Protein AF-A0AA43TY11-F1 (afdb_monomer_lite)

pLDDT: mean 73.79, std 16.97, range [39.28, 96.12]

Structure (mmCIF, N/CA/C/O backbone):
data_AF-A0AA43TY11-F1
#
_entry.id   AF-A0AA43TY11-F1
#
loop_
_atom_site.group_PDB
_atom_site.id
_atom_site.type_symbol
_atom_site.label_atom_id
_atom_site.label_alt_id
_atom_site.label_comp_id
_atom_site.label_asym_id
_atom_site.label_entity_id
_atom_site.label_seq_id
_atom_site.pdbx_PDB_ins_code
_atom_site.Cartn_x
_atom_site.Cartn_y
_atom_site.Cartn_z
_atom_site.occupancy
_atom_site.B_iso_or_equiv
_atom_site.auth_seq_id
_atom_site.auth_comp_id
_atom_site.auth_asym_id
_atom_site.auth_atom_id
_atom_site.pdbx_PDB_model_num
ATOM 1 N N . MET A 1 1 ? 5.286 35.163 23.379 1.00 39.28 1 MET A N 1
ATOM 2 C CA . MET A 1 1 ? 4.572 34.472 22.285 1.00 39.28 1 MET A CA 1
ATOM 3 C C . MET A 1 1 ? 5.063 33.038 22.261 1.00 39.28 1 MET A C 1
ATOM 5 O O . MET A 1 1 ? 6.135 32.751 21.749 1.00 39.28 1 MET A O 1
ATOM 9 N N . THR A 1 2 ? 4.367 32.184 22.999 1.00 40.28 2 THR A N 1
ATOM 10 C CA . THR A 1 2 ? 4.763 30.816 23.332 1.00 40.28 2 THR A CA 1
ATOM 11 C C . THR A 1 2 ? 4.316 29.847 22.241 1.00 40.28 2 THR A C 1
ATOM 13 O O . THR A 1 2 ? 3.139 29.777 21.915 1.00 40.28 2 THR A O 1
ATOM 16 N N . ASN A 1 3 ? 5.301 29.137 21.686 1.00 44.19 3 ASN A N 1
ATOM 17 C CA . ASN A 1 3 ? 5.239 27.868 20.956 1.00 44.19 3 ASN A CA 1
ATOM 18 C C . ASN A 1 3 ? 3.845 27.242 20.743 1.00 44.19 3 ASN A C 1
ATOM 20 O O . ASN A 1 3 ? 3.351 26.523 21.606 1.00 44.19 3 ASN A O 1
ATOM 24 N N . VAL A 1 4 ? 3.298 27.398 19.533 1.00 47.16 4 VAL A N 1
ATOM 25 C CA . VAL A 1 4 ? 2.244 26.514 18.984 1.00 47.16 4 VAL A CA 1
ATOM 26 C C . VAL A 1 4 ? 2.835 25.488 17.996 1.00 47.16 4 VAL A C 1
ATOM 28 O O . VAL A 1 4 ? 2.161 24.573 17.548 1.00 47.16 4 VAL A O 1
ATOM 31 N N . LYS A 1 5 ? 4.145 25.539 17.716 1.00 49.06 5 LYS A N 1
ATOM 32 C CA . LYS A 1 5 ? 4.811 24.687 16.710 1.00 49.06 5 LYS A CA 1
ATOM 33 C C . LYS A 1 5 ? 5.177 23.268 17.195 1.00 49.06 5 LYS A C 1
ATOM 35 O O . LYS A 1 5 ? 6.106 22.664 16.675 1.00 49.06 5 LYS A O 1
ATOM 40 N N . MET A 1 6 ? 4.495 22.750 18.218 1.00 46.19 6 MET A N 1
ATOM 41 C CA . MET A 1 6 ? 4.877 21.521 18.941 1.00 46.19 6 MET A CA 1
ATOM 42 C C . MET A 1 6 ? 3.702 20.556 19.171 1.00 46.19 6 MET A C 1
ATOM 44 O O . MET A 1 6 ? 3.657 19.883 20.195 1.00 46.19 6 MET A O 1
ATOM 48 N N . ARG A 1 7 ? 2.732 20.470 18.253 1.00 42.31 7 ARG A N 1
ATOM 49 C CA . ARG A 1 7 ? 1.675 19.442 18.313 1.00 42.31 7 ARG A CA 1
ATOM 50 C C . ARG A 1 7 ? 1.163 19.051 16.922 1.00 42.31 7 ARG A C 1
ATOM 52 O O . ARG A 1 7 ? 0.041 19.388 16.598 1.00 42.31 7 ARG A O 1
ATOM 59 N N . ASN A 1 8 ? 2.002 18.398 16.112 1.00 41.19 8 ASN A N 1
ATOM 60 C CA . ASN A 1 8 ? 1.592 17.342 15.162 1.00 41.19 8 ASN A CA 1
ATOM 61 C C . ASN A 1 8 ? 2.764 16.913 14.267 1.00 41.19 8 ASN A C 1
ATOM 63 O O . ASN A 1 8 ? 2.820 17.179 13.075 1.00 41.19 8 ASN A O 1
ATOM 67 N N . GLN A 1 9 ? 3.752 16.241 14.857 1.00 39.88 9 GLN A N 1
ATOM 68 C CA . GLN A 1 9 ? 4.758 15.503 14.076 1.00 39.88 9 GLN A CA 1
ATOM 69 C C . GLN A 1 9 ? 4.642 13.982 14.260 1.00 39.88 9 GLN A C 1
ATOM 71 O O . GLN A 1 9 ? 5.361 13.238 13.612 1.00 39.88 9 GLN A O 1
ATOM 76 N N . GLY A 1 10 ? 3.718 13.495 15.099 1.00 42.88 10 GLY A N 1
ATOM 77 C CA . GLY A 1 10 ? 3.678 12.083 15.503 1.00 42.88 10 GLY A CA 1
ATOM 78 C C . GLY A 1 10 ? 3.009 11.115 14.520 1.00 42.88 10 GLY A C 1
ATOM 79 O O . GLY A 1 10 ? 3.287 9.925 14.579 1.00 42.88 10 GLY A O 1
ATOM 80 N N . PHE A 1 11 ? 2.145 11.589 13.615 1.00 44.84 11 PHE A N 1
ATOM 81 C CA . PHE A 1 11 ? 1.371 10.706 12.722 1.00 44.84 11 PHE A CA 1
ATOM 82 C C . PHE A 1 11 ? 1.863 10.687 11.269 1.00 44.84 11 PHE A C 1
ATOM 84 O O . PHE A 1 11 ? 1.480 9.803 10.507 1.00 44.84 11 PHE A O 1
ATOM 91 N N . ALA A 1 12 ? 2.741 11.619 10.886 1.00 51.03 12 ALA A N 1
ATOM 92 C CA . ALA A 1 12 ? 3.342 11.665 9.552 1.00 51.03 12 ALA A CA 1
ATOM 93 C C . ALA A 1 12 ? 4.483 10.640 9.363 1.00 51.03 12 ALA A C 1
ATOM 95 O O . ALA A 1 12 ? 4.949 10.447 8.243 1.00 51.03 12 ALA A O 1
ATOM 96 N N . GLU A 1 13 ? 4.929 9.979 10.435 1.00 61.88 13 GLU A N 1
ATOM 97 C CA . GLU A 1 13 ? 6.081 9.064 10.425 1.00 61.88 13 GLU A CA 1
ATOM 98 C C . GLU A 1 13 ? 5.692 7.575 10.484 1.00 61.88 13 GLU A C 1
ATOM 100 O O . GLU A 1 13 ? 6.538 6.703 10.299 1.00 61.88 13 GLU A O 1
ATOM 105 N N . ILE A 1 14 ? 4.412 7.254 10.700 1.00 72.69 14 ILE A N 1
ATOM 106 C CA . ILE A 1 14 ? 3.954 5.863 10.789 1.00 72.69 14 ILE A CA 1
ATOM 107 C C . ILE A 1 14 ? 3.777 5.306 9.370 1.00 72.69 14 ILE A C 1
ATOM 109 O O . ILE A 1 14 ? 2.952 5.796 8.595 1.00 72.69 14 ILE A O 1
ATOM 113 N N . ASP A 1 15 ? 4.556 4.283 9.016 1.00 82.81 15 ASP A N 1
ATOM 114 C CA . ASP A 1 15 ? 4.411 3.588 7.738 1.00 82.81 15 ASP A CA 1
ATOM 115 C C . ASP A 1 15 ? 3.091 2.795 7.668 1.00 82.81 15 ASP A C 1
ATOM 117 O O . ASP A 1 15 ? 2.490 2.463 8.691 1.00 82.81 15 ASP A O 1
ATOM 121 N N . ASP A 1 16 ? 2.634 2.465 6.456 1.00 82.06 16 ASP A N 1
ATOM 122 C CA . ASP A 1 16 ? 1.322 1.827 6.259 1.00 82.06 16 ASP A CA 1
ATOM 123 C C . ASP A 1 16 ? 1.195 0.478 6.986 1.00 82.06 16 ASP A C 1
ATOM 125 O O . ASP A 1 16 ? 0.092 0.113 7.392 1.00 82.06 16 ASP A O 1
ATOM 129 N N . ALA A 1 17 ? 2.294 -0.267 7.162 1.00 86.38 17 ALA A N 1
ATOM 130 C CA . ALA A 1 17 ? 2.265 -1.545 7.868 1.00 86.38 17 ALA A CA 1
ATOM 131 C C . ALA A 1 17 ? 2.144 -1.334 9.382 1.00 86.38 17 ALA A C 1
ATOM 133 O O . ALA A 1 17 ? 1.328 -1.996 10.022 1.00 86.38 17 ALA A O 1
ATOM 134 N N . SER A 1 18 ? 2.885 -0.372 9.939 1.00 90.12 18 SER A N 1
ATOM 135 C CA . SER A 1 18 ? 2.742 0.023 11.344 1.00 90.12 18 SER A CA 1
ATOM 136 C C . SER A 1 18 ? 1.345 0.577 11.640 1.00 90.12 18 SER A C 1
ATOM 138 O O . SER A 1 18 ? 0.730 0.201 12.635 1.00 90.12 18 SER A O 1
ATOM 140 N N . ALA A 1 19 ? 0.795 1.413 10.756 1.00 88.06 19 ALA A N 1
ATOM 141 C CA . ALA A 1 19 ? -0.543 1.976 10.921 1.00 88.06 19 ALA A CA 1
ATOM 142 C C . ALA A 1 19 ? -1.636 0.894 10.841 1.00 88.06 19 ALA A C 1
ATOM 144 O O . ALA A 1 19 ? -2.566 0.894 11.647 1.00 88.06 19 ALA A O 1
ATOM 145 N N . ALA A 1 20 ? -1.497 -0.068 9.921 1.00 89.75 20 ALA A N 1
ATOM 146 C CA . ALA A 1 20 ? -2.395 -1.217 9.837 1.00 89.75 20 ALA A CA 1
ATOM 147 C C . ALA A 1 20 ? -2.338 -2.094 11.099 1.00 89.75 20 ALA A C 1
ATOM 149 O O . ALA A 1 20 ? -3.383 -2.523 11.585 1.00 89.75 20 ALA A O 1
ATOM 150 N N . LEU A 1 21 ? -1.141 -2.322 11.652 1.00 93.38 21 LEU A N 1
ATOM 151 C CA . LEU A 1 21 ? -0.970 -3.095 12.883 1.00 93.38 21 LEU A CA 1
ATOM 152 C C . LEU A 1 21 ? -1.617 -2.398 14.086 1.00 93.38 21 LEU A C 1
ATOM 154 O O . LEU A 1 21 ? -2.340 -3.039 14.842 1.00 93.38 21 LEU A O 1
ATOM 158 N N . ILE A 1 22 ? -1.404 -1.088 14.238 1.00 93.50 22 ILE A N 1
ATOM 159 C CA . ILE A 1 22 ? -2.025 -0.297 15.311 1.00 93.50 22 ILE A CA 1
ATOM 160 C C . ILE A 1 22 ? -3.553 -0.363 15.213 1.00 93.50 22 ILE A C 1
ATOM 162 O O . ILE A 1 22 ? -4.212 -0.613 16.221 1.00 93.50 22 ILE A O 1
ATOM 166 N N . LEU A 1 23 ? -4.123 -0.191 14.012 1.00 93.69 23 LEU A N 1
ATOM 167 C CA . LEU A 1 23 ? -5.570 -0.322 13.824 1.00 93.69 23 LEU A CA 1
ATOM 168 C C . LEU A 1 23 ? -6.065 -1.725 14.175 1.00 93.69 23 LEU A C 1
ATOM 170 O O . LEU A 1 23 ? -7.114 -1.851 14.799 1.00 93.69 23 LEU A O 1
ATOM 174 N N . GLN A 1 24 ? -5.334 -2.774 13.792 1.00 94.44 24 GLN A N 1
ATOM 175 C CA . GLN A 1 24 ? -5.719 -4.144 14.122 1.00 94.44 24 GLN A CA 1
ATOM 176 C C . GLN A 1 24 ? -5.762 -4.357 15.639 1.00 94.44 24 GLN A C 1
ATOM 178 O O . GLN A 1 24 ? -6.769 -4.840 16.145 1.00 94.44 24 GLN A O 1
ATOM 183 N N . MET A 1 25 ? -4.730 -3.912 16.362 1.00 96.12 25 MET A N 1
ATOM 184 C CA . MET A 1 25 ? -4.702 -3.986 17.826 1.00 96.12 25 MET A CA 1
ATOM 185 C C . MET A 1 25 ? -5.889 -3.247 18.457 1.00 96.12 25 MET A C 1
ATOM 187 O O . MET A 1 25 ? -6.553 -3.783 19.335 1.00 96.12 25 MET A O 1
ATOM 191 N N . GLN A 1 26 ? -6.210 -2.045 17.969 1.00 95.62 26 GLN A N 1
ATOM 192 C CA . GLN A 1 26 ? -7.358 -1.287 18.472 1.00 95.62 26 GLN A CA 1
ATOM 193 C C . GLN A 1 26 ? -8.693 -1.990 18.202 1.00 95.62 26 GLN A C 1
ATOM 195 O O . GLN A 1 26 ? -9.590 -1.929 19.039 1.00 95.62 26 GLN A O 1
ATOM 200 N N . LYS A 1 27 ? -8.848 -2.665 17.057 1.00 94.69 27 LYS A N 1
ATOM 201 C CA . LYS A 1 27 ? -10.062 -3.444 16.765 1.00 94.69 27 LYS A CA 1
ATOM 202 C C . LYS A 1 27 ? -10.200 -4.627 17.721 1.00 94.69 27 LYS A C 1
ATOM 204 O O . LYS A 1 27 ? -11.283 -4.809 18.279 1.00 94.69 27 LYS A O 1
ATOM 209 N N . ASP A 1 28 ? -9.105 -5.351 17.948 1.00 95.56 28 ASP A N 1
ATOM 210 C CA . ASP A 1 28 ? -9.052 -6.489 18.868 1.00 95.56 28 ASP A CA 1
ATOM 211 C C . ASP A 1 28 ? -9.405 -6.058 20.304 1.00 95.56 28 ASP A C 1
ATOM 213 O O . ASP A 1 28 ? -10.241 -6.693 20.953 1.00 95.56 28 ASP A O 1
ATOM 217 N N . ASP A 1 29 ? -8.863 -4.927 20.769 1.00 94.62 29 ASP A N 1
ATOM 218 C CA . ASP A 1 29 ? -9.165 -4.364 22.092 1.00 94.62 29 ASP A CA 1
ATOM 219 C C . ASP A 1 29 ? -10.661 -4.039 22.243 1.00 94.62 29 ASP A C 1
ATOM 221 O O . ASP A 1 29 ? -11.288 -4.374 23.252 1.00 94.62 29 ASP A O 1
ATOM 225 N N . VAL A 1 30 ? -11.272 -3.407 21.235 1.00 93.06 30 VAL A N 1
ATOM 226 C CA . VAL A 1 30 ? -12.708 -3.081 21.267 1.00 93.06 30 VAL A CA 1
ATOM 227 C C . VAL A 1 30 ? -13.555 -4.349 21.210 1.00 93.06 30 VAL A C 1
ATOM 229 O O . VAL A 1 30 ? -14.606 -4.405 21.847 1.00 93.06 30 VAL A O 1
ATOM 232 N N . ASP A 1 31 ? -13.128 -5.375 20.467 1.00 91.94 31 ASP A N 1
ATOM 233 C CA . ASP A 1 31 ? -13.850 -6.652 20.378 1.00 91.94 31 ASP A CA 1
ATOM 234 C C . ASP A 1 31 ? -13.858 -7.346 21.736 1.00 91.94 31 ASP A C 1
ATOM 236 O O . ASP A 1 31 ? -14.902 -7.805 22.211 1.00 91.94 31 ASP A O 1
ATOM 240 N N . GLU A 1 32 ? -12.709 -7.346 22.407 1.00 93.19 32 GLU A N 1
ATOM 241 C CA . GLU A 1 32 ? -12.579 -7.883 23.750 1.00 93.19 32 GLU A CA 1
ATOM 242 C C . GLU A 1 32 ? -13.420 -7.098 24.770 1.00 93.19 32 GLU A C 1
ATOM 244 O O . GLU A 1 32 ? -14.120 -7.700 25.593 1.00 93.19 32 GLU A O 1
ATOM 249 N N . LEU A 1 33 ? -13.399 -5.763 24.719 1.00 89.94 33 LEU A N 1
ATOM 250 C CA . LEU A 1 33 ? -14.192 -4.924 25.620 1.00 89.94 33 LEU A CA 1
ATOM 251 C C . LEU A 1 33 ? -15.694 -5.148 25.429 1.00 89.94 33 LEU A C 1
ATOM 253 O O . LEU A 1 33 ? -16.386 -5.411 26.415 1.00 89.94 33 LEU A O 1
ATOM 257 N N . MET A 1 34 ? -16.183 -5.133 24.186 1.00 87.44 34 MET A N 1
ATOM 258 C CA . MET A 1 34 ? -17.594 -5.388 23.874 1.00 87.44 34 MET A CA 1
ATOM 259 C C . MET A 1 34 ? -18.025 -6.795 24.311 1.00 87.44 34 MET A C 1
ATOM 261 O O . MET A 1 34 ? -19.118 -6.978 24.852 1.00 87.44 34 MET A O 1
ATOM 265 N N . ALA A 1 35 ? -17.160 -7.803 24.152 1.00 87.19 35 ALA A N 1
ATOM 266 C CA . ALA A 1 35 ? -17.435 -9.155 24.633 1.00 87.19 35 ALA A CA 1
ATOM 267 C C . ALA A 1 35 ? -17.545 -9.227 26.171 1.00 87.19 35 ALA A C 1
ATOM 269 O O . ALA A 1 35 ? -18.358 -9.991 26.695 1.00 87.19 35 ALA A O 1
ATOM 270 N N . ARG A 1 36 ? -16.761 -8.421 26.903 1.00 85.06 36 ARG A N 1
ATOM 271 C CA . ARG A 1 36 ? -16.739 -8.368 28.380 1.00 85.06 36 ARG A CA 1
ATOM 272 C C . ARG A 1 36 ? -17.876 -7.541 29.001 1.00 85.06 36 ARG A C 1
ATOM 274 O O . ARG A 1 36 ? -18.167 -7.710 30.197 1.00 85.06 36 ARG A O 1
ATOM 281 N N . THR A 1 37 ? -18.479 -6.618 28.253 1.00 77.38 37 THR A N 1
ATOM 282 C CA . THR A 1 37 ? -19.566 -5.737 28.728 1.00 77.38 37 THR A CA 1
ATOM 283 C C . THR A 1 37 ? -20.959 -6.230 28.345 1.00 77.38 37 THR A C 1
ATOM 285 O O . THR A 1 37 ? -21.925 -5.899 29.037 1.00 77.38 37 THR A O 1
ATOM 288 N N . LYS A 1 38 ? -21.066 -7.092 27.324 1.00 69.56 38 LYS A N 1
ATOM 289 C CA . LYS A 1 38 ? -22.334 -7.656 26.849 1.00 69.56 38 LYS A CA 1
ATOM 290 C C . LYS A 1 38 ? -23.162 -8.273 27.987 1.00 69.56 38 LYS A C 1
ATOM 292 O O . LYS A 1 38 ? -22.738 -9.223 28.642 1.00 69.56 38 LYS A O 1
ATOM 297 N N . GLY A 1 39 ? -24.371 -7.744 28.196 1.00 65.62 39 GLY A N 1
ATOM 298 C CA . GLY A 1 39 ? -25.347 -8.263 29.166 1.00 65.62 39 GLY A CA 1
ATOM 299 C C . GLY A 1 39 ? -25.293 -7.654 30.574 1.00 65.62 39 GLY A C 1
ATOM 300 O O . GLY A 1 39 ? -26.017 -8.127 31.447 1.00 65.62 39 GLY A O 1
ATOM 301 N N . LYS A 1 40 ? -24.478 -6.616 30.815 1.00 67.06 40 LYS A N 1
ATOM 302 C CA . LYS A 1 40 ? -24.447 -5.886 32.103 1.00 67.06 40 LYS A CA 1
ATOM 303 C C . LYS A 1 40 ? -25.465 -4.736 32.207 1.00 67.06 40 LYS A C 1
ATOM 305 O O . LYS A 1 40 ? -25.614 -4.168 33.287 1.00 67.06 40 LYS A O 1
ATOM 310 N N . GLY A 1 41 ? -26.160 -4.409 31.117 1.00 63.97 41 GLY A N 1
ATOM 311 C CA . GLY A 1 41 ? -27.156 -3.335 31.052 1.00 63.97 41 GLY A CA 1
ATOM 312 C C . GLY A 1 41 ? -28.550 -3.734 31.553 1.00 63.97 41 GLY A C 1
ATOM 313 O O . GLY A 1 41 ? -28.911 -4.913 31.596 1.00 63.97 41 GLY A O 1
ATOM 314 N N . ARG A 1 42 ? -29.362 -2.735 31.926 1.00 63.44 42 ARG A N 1
ATOM 315 C CA . ARG A 1 42 ? -30.792 -2.928 32.215 1.00 63.44 42 ARG A CA 1
ATOM 316 C C . ARG A 1 42 ? -31.537 -3.290 30.928 1.00 63.44 42 ARG A C 1
ATOM 318 O O . ARG A 1 42 ? -31.329 -2.681 29.885 1.00 63.44 42 ARG A O 1
ATOM 325 N N . ALA A 1 43 ? -32.434 -4.273 31.004 1.00 61.53 43 ALA A N 1
ATOM 326 C CA . ALA A 1 43 ? -33.232 -4.692 29.856 1.00 61.53 43 ALA A CA 1
ATOM 327 C C . ALA A 1 43 ? -34.124 -3.540 29.352 1.00 61.53 43 ALA A C 1
ATOM 329 O O . ALA A 1 43 ? -34.970 -3.051 30.099 1.00 61.53 43 ALA A O 1
ATOM 330 N N . GLY A 1 44 ? -33.953 -3.150 28.085 1.00 65.62 44 GLY A N 1
ATOM 331 C CA . GLY A 1 44 ? -34.780 -2.145 27.403 1.00 65.62 44 GLY A CA 1
ATOM 332 C C . GLY A 1 44 ? -34.119 -0.783 27.171 1.00 65.62 44 GLY A C 1
ATOM 333 O O . GLY A 1 44 ? -34.729 0.057 26.517 1.00 65.62 44 GLY A O 1
ATOM 334 N N . GLU A 1 45 ? -32.891 -0.572 27.650 1.00 65.69 45 GLU A N 1
ATOM 335 C CA . GLU A 1 45 ? -32.121 0.660 27.446 1.00 65.69 45 GLU A CA 1
ATOM 336 C C . GLU A 1 45 ? -30.850 0.328 26.649 1.00 65.69 45 GLU A C 1
ATOM 338 O O . GLU A 1 45 ? -30.134 -0.616 26.990 1.00 65.69 45 GLU A O 1
ATOM 343 N N . VAL A 1 46 ? -30.603 1.046 25.547 1.00 65.00 46 VAL A N 1
ATOM 344 C CA . VAL A 1 46 ? -29.309 0.978 24.853 1.00 65.00 46 VAL A CA 1
ATOM 345 C C . VAL A 1 46 ? -28.327 1.736 25.731 1.00 65.00 46 VAL A C 1
ATOM 347 O O . VAL A 1 46 ? -28.510 2.928 25.951 1.00 65.00 46 VAL A O 1
ATOM 350 N N . ASP A 1 47 ? -27.333 1.037 26.271 1.00 79.94 47 ASP A N 1
ATOM 351 C 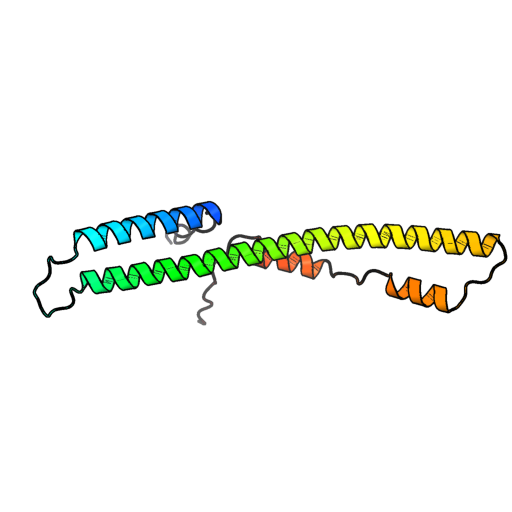CA . ASP A 1 47 ? -26.278 1.669 27.055 1.00 79.94 47 ASP A CA 1
ATOM 352 C C . ASP A 1 47 ? -25.491 2.618 26.139 1.00 79.94 47 ASP A C 1
ATOM 354 O O . ASP A 1 47 ? -25.017 2.203 25.076 1.00 79.94 47 ASP A O 1
ATOM 358 N N . ASP A 1 48 ? -25.340 3.884 26.536 1.00 83.94 48 ASP A N 1
ATOM 359 C CA . ASP A 1 48 ? -24.542 4.875 25.800 1.00 83.94 48 ASP A CA 1
ATOM 360 C C . ASP A 1 48 ? -23.125 4.344 25.522 1.00 83.94 48 ASP A C 1
ATOM 362 O O . ASP A 1 48 ? -22.519 4.660 24.498 1.00 83.94 48 ASP A O 1
ATOM 366 N N . ASN A 1 49 ? -22.612 3.485 26.408 1.00 83.94 49 ASN A N 1
ATOM 367 C CA . ASN A 1 49 ? -21.335 2.803 26.236 1.00 83.94 49 ASN A CA 1
ATOM 368 C C . ASN A 1 49 ? -21.338 1.819 25.051 1.00 83.94 49 ASN A C 1
ATOM 370 O O . ASN A 1 49 ? -20.410 1.823 24.244 1.00 83.94 49 ASN A O 1
ATOM 374 N N . ASP A 1 50 ? -22.392 1.012 24.896 1.00 84.25 50 ASP A N 1
ATOM 375 C CA . ASP A 1 50 ? -22.513 0.067 23.778 1.00 84.25 50 ASP A CA 1
ATOM 376 C C . ASP A 1 50 ? -22.630 0.814 22.437 1.00 84.25 50 ASP A C 1
ATOM 378 O O . ASP A 1 50 ? -22.028 0.407 21.434 1.00 84.25 50 ASP A O 1
ATOM 382 N N . LEU A 1 51 ? -23.343 1.948 22.421 1.00 87.56 51 LEU A N 1
ATOM 383 C CA . LEU A 1 51 ? -23.413 2.831 21.256 1.00 87.56 51 LEU A CA 1
ATOM 384 C C . LEU A 1 51 ? -22.045 3.451 20.940 1.00 87.56 51 LEU A C 1
ATOM 386 O O . LEU A 1 51 ? -21.591 3.376 19.797 1.00 87.56 51 LEU A O 1
ATOM 390 N N . ALA A 1 52 ? -21.358 4.008 21.941 1.00 90.06 52 ALA A N 1
ATOM 391 C CA . ALA A 1 52 ? -20.039 4.612 21.770 1.00 90.06 52 ALA A CA 1
ATOM 392 C C . ALA A 1 52 ? -19.005 3.602 21.242 1.00 90.06 52 ALA A C 1
ATOM 394 O O . ALA A 1 52 ? -18.246 3.920 20.327 1.00 90.06 52 ALA A O 1
ATOM 395 N N . MET A 1 53 ? -19.008 2.370 21.760 1.00 90.31 53 MET A N 1
ATOM 396 C CA . MET A 1 53 ? -18.124 1.297 21.293 1.00 90.31 53 MET A CA 1
ATOM 397 C C . MET A 1 53 ? -18.436 0.875 19.853 1.00 90.31 53 MET A C 1
ATOM 399 O O . MET A 1 53 ? -17.517 0.606 19.078 1.00 90.31 53 MET A O 1
ATOM 403 N N . THR A 1 54 ? -19.716 0.861 19.468 1.00 90.56 54 THR A N 1
ATOM 404 C CA . THR A 1 54 ? -20.131 0.562 18.089 1.00 90.56 54 THR A CA 1
ATOM 405 C C . THR A 1 54 ? -19.652 1.648 17.125 1.00 90.56 54 THR A C 1
ATOM 407 O O . THR A 1 54 ? -18.998 1.338 16.132 1.00 90.56 54 THR A O 1
ATOM 410 N N . MET A 1 55 ? -19.875 2.923 17.458 1.00 93.12 55 MET A N 1
ATOM 411 C CA . MET A 1 55 ? -19.388 4.050 16.653 1.00 93.12 55 MET A CA 1
ATOM 412 C C . MET A 1 55 ? -17.858 4.068 16.557 1.00 93.12 55 MET A C 1
ATOM 414 O O . MET A 1 55 ? -17.297 4.358 15.500 1.00 93.12 55 MET A O 1
ATOM 418 N N . PHE A 1 56 ? -17.163 3.743 17.650 1.00 94.19 56 PHE A N 1
ATOM 419 C CA . PHE A 1 56 ? -15.706 3.669 17.646 1.00 94.19 56 PHE A CA 1
ATOM 420 C C . PHE A 1 56 ? -15.200 2.553 16.723 1.00 94.19 56 PHE A C 1
ATOM 422 O O . PHE A 1 56 ? -14.304 2.791 15.912 1.00 94.19 56 PHE A O 1
ATOM 429 N N . ARG A 1 57 ? -15.821 1.368 16.769 1.00 94.44 57 ARG A N 1
ATOM 430 C CA . ARG A 1 57 ? -15.530 0.256 15.853 1.00 94.44 57 ARG A CA 1
ATOM 431 C C . ARG A 1 57 ? -15.729 0.638 14.388 1.00 94.44 57 ARG A C 1
ATOM 433 O O . ARG A 1 57 ? -14.838 0.382 13.579 1.00 94.44 57 ARG A O 1
ATOM 440 N N . GLU A 1 58 ? -16.847 1.275 14.053 1.00 94.38 58 GLU A N 1
ATOM 441 C CA . GLU A 1 58 ? -17.107 1.776 12.694 1.00 94.38 58 GLU A CA 1
ATOM 442 C C . GLU A 1 58 ? -16.044 2.798 12.260 1.00 94.38 58 GLU A C 1
ATOM 444 O O . GLU A 1 58 ? -15.552 2.768 11.130 1.00 94.38 58 GLU A O 1
ATOM 449 N N . GLY A 1 59 ? -15.615 3.674 13.174 1.00 93.69 59 GLY A N 1
ATOM 450 C CA . GLY A 1 59 ? -14.509 4.600 12.940 1.00 93.69 59 GLY A CA 1
ATOM 451 C C . GLY A 1 59 ? -13.201 3.887 12.578 1.00 93.69 59 GLY A C 1
ATOM 452 O O . GLY A 1 59 ? -12.539 4.272 11.612 1.00 93.69 59 GLY A O 1
ATOM 453 N N . LEU A 1 60 ? -12.849 2.819 13.300 1.00 94.00 60 LEU A N 1
ATOM 454 C CA . LEU A 1 60 ? -11.663 2.002 13.009 1.00 94.00 60 LEU A CA 1
ATOM 455 C C . LEU A 1 60 ? -11.770 1.283 11.655 1.00 94.00 60 LEU A C 1
ATOM 457 O O . LEU A 1 60 ? -10.776 1.154 10.937 1.00 94.00 60 LEU A O 1
ATOM 461 N N . GLU A 1 61 ? -12.967 0.839 11.267 1.00 93.88 61 GLU A N 1
ATOM 462 C CA . GLU A 1 61 ? -13.215 0.262 9.941 1.00 93.88 61 GLU A CA 1
ATOM 463 C C . GLU A 1 61 ? -13.019 1.285 8.824 1.00 93.88 61 GLU A C 1
ATOM 465 O O . GLU A 1 61 ? -12.307 1.004 7.857 1.00 93.88 61 GLU A O 1
ATOM 470 N N . ASN A 1 62 ? -13.534 2.500 8.989 1.00 91.69 62 ASN A N 1
ATOM 471 C CA . ASN A 1 62 ? -13.317 3.578 8.028 1.00 91.69 62 ASN A CA 1
ATOM 472 C C . ASN A 1 62 ? -11.828 3.931 7.893 1.00 91.69 62 ASN A C 1
ATOM 474 O O . ASN A 1 62 ? -11.324 4.092 6.780 1.00 91.69 62 ASN A O 1
ATOM 478 N N . MET A 1 63 ? -11.085 3.980 9.003 1.00 89.19 63 MET A N 1
ATOM 479 C CA . MET A 1 63 ? -9.634 4.189 8.955 1.00 89.19 63 MET A CA 1
ATOM 480 C C . MET A 1 63 ? -8.911 3.062 8.210 1.00 89.19 63 MET A C 1
ATOM 482 O O . MET A 1 63 ? -7.962 3.332 7.472 1.00 89.19 63 MET A O 1
ATOM 486 N N . SER A 1 64 ? -9.372 1.814 8.341 1.00 89.62 64 SER A N 1
ATOM 487 C CA . SER A 1 64 ? -8.781 0.682 7.618 1.00 89.62 64 SER A CA 1
ATOM 488 C C . SER A 1 64 ? -8.915 0.823 6.097 1.00 89.62 64 SER A C 1
ATOM 490 O O . SER A 1 64 ? -7.955 0.543 5.376 1.00 89.62 64 SER A O 1
ATOM 492 N N . LEU A 1 65 ? -10.049 1.348 5.612 1.00 89.00 65 LEU A N 1
ATOM 493 C CA . LEU A 1 65 ? -10.253 1.652 4.193 1.00 89.00 65 LEU A CA 1
ATOM 494 C C . LEU A 1 65 ? -9.294 2.749 3.720 1.00 89.00 65 LEU A C 1
ATOM 496 O O . LEU A 1 65 ? -8.617 2.585 2.709 1.00 89.00 65 LEU A O 1
ATOM 500 N N . ILE A 1 66 ? -9.147 3.823 4.501 1.00 86.38 66 ILE A N 1
ATOM 501 C CA . ILE A 1 66 ? -8.237 4.930 4.172 1.00 86.38 66 ILE A CA 1
ATOM 502 C C . ILE A 1 66 ? -6.784 4.443 4.060 1.00 86.38 66 ILE A C 1
ATOM 504 O O . ILE A 1 66 ? -6.064 4.843 3.144 1.00 86.38 66 ILE A O 1
ATOM 508 N N . ILE A 1 67 ? -6.327 3.581 4.975 1.00 86.56 67 ILE A N 1
ATOM 509 C CA . ILE A 1 67 ? -4.972 3.010 4.906 1.00 86.56 67 ILE A CA 1
ATOM 510 C C . ILE A 1 67 ? -4.821 2.104 3.681 1.00 86.56 67 ILE A C 1
ATOM 512 O O . ILE A 1 67 ? -3.794 2.164 3.000 1.00 86.56 67 ILE A O 1
ATOM 516 N N . ALA A 1 68 ? -5.830 1.285 3.375 1.00 86.38 68 ALA A N 1
ATOM 517 C CA . ALA A 1 68 ? -5.811 0.416 2.204 1.00 86.38 68 ALA A CA 1
ATOM 518 C C . ALA A 1 68 ? -5.697 1.224 0.900 1.00 86.38 68 ALA A C 1
ATOM 520 O O . ALA A 1 68 ? -4.825 0.930 0.077 1.00 86.38 68 ALA A O 1
ATOM 521 N N . ASP A 1 69 ? -6.489 2.287 0.757 1.00 86.69 69 ASP A N 1
ATOM 522 C CA . ASP A 1 69 ? -6.454 3.180 -0.403 1.00 86.69 69 ASP A CA 1
ATOM 523 C C . ASP A 1 69 ? -5.099 3.876 -0.542 1.00 86.69 69 ASP A C 1
ATOM 525 O O . ASP A 1 69 ? -4.528 3.937 -1.634 1.00 86.69 69 ASP A O 1
ATOM 529 N N . ARG A 1 70 ? -4.519 4.346 0.570 1.00 83.88 70 ARG A N 1
ATOM 530 C CA . ARG A 1 70 ? -3.171 4.940 0.572 1.00 83.88 70 ARG A CA 1
ATOM 531 C C . ARG A 1 70 ? -2.114 3.949 0.106 1.00 83.88 70 ARG A C 1
ATOM 533 O O . ARG A 1 70 ? -1.295 4.281 -0.755 1.00 83.88 70 ARG A O 1
ATOM 540 N N . ARG A 1 71 ? -2.142 2.726 0.639 1.00 85.81 71 ARG A N 1
ATOM 541 C CA . ARG A 1 71 ? -1.222 1.655 0.243 1.00 85.81 71 ARG A CA 1
ATOM 542 C C . ARG A 1 71 ? -1.368 1.332 -1.246 1.00 85.81 71 ARG A C 1
ATOM 544 O O . ARG A 1 71 ? -0.361 1.170 -1.939 1.00 85.81 71 ARG A O 1
ATOM 551 N N . MET A 1 72 ? -2.601 1.265 -1.743 1.00 87.88 72 MET A N 1
ATOM 552 C CA . MET A 1 72 ? -2.904 1.026 -3.153 1.00 87.88 72 MET A CA 1
ATOM 553 C C . MET A 1 72 ? -2.382 2.161 -4.041 1.00 87.88 72 MET A C 1
ATOM 555 O O . MET A 1 72 ? -1.650 1.890 -4.993 1.00 87.88 72 MET A O 1
ATOM 559 N N . GLY A 1 73 ? -2.649 3.421 -3.689 1.00 84.94 73 GLY A N 1
ATOM 560 C CA . GLY A 1 73 ? -2.143 4.590 -4.414 1.00 84.94 73 GLY A CA 1
ATOM 561 C C . GLY A 1 73 ? -0.614 4.631 -4.472 1.00 84.94 73 GLY A C 1
ATOM 562 O O . GLY A 1 73 ? -0.033 4.814 -5.539 1.00 84.94 73 GLY A O 1
ATOM 563 N N . ARG A 1 74 ? 0.067 4.349 -3.353 1.00 83.75 74 ARG A N 1
ATOM 564 C CA . ARG A 1 74 ? 1.537 4.228 -3.309 1.00 83.75 74 ARG A CA 1
ATOM 565 C C . ARG A 1 74 ? 2.061 3.120 -4.212 1.00 83.75 74 ARG A C 1
ATOM 567 O O . ARG A 1 74 ? 3.062 3.316 -4.899 1.00 83.75 74 ARG A O 1
ATOM 574 N N . SER A 1 75 ? 1.401 1.963 -4.211 1.00 87.00 75 SER A N 1
ATOM 575 C CA . SER A 1 75 ? 1.773 0.841 -5.073 1.00 87.00 75 SER A CA 1
ATOM 576 C C . SER A 1 75 ? 1.625 1.196 -6.551 1.00 87.00 75 SER A C 1
ATOM 578 O O . SER A 1 75 ? 2.535 0.929 -7.333 1.00 87.00 75 SER A O 1
ATOM 580 N N . MET A 1 76 ? 0.512 1.831 -6.927 1.00 86.44 76 MET A N 1
ATOM 581 C CA . MET A 1 76 ? 0.265 2.278 -8.299 1.00 86.44 76 MET A CA 1
ATOM 582 C C . MET A 1 76 ? 1.305 3.298 -8.748 1.00 86.44 76 MET A C 1
ATOM 584 O O . MET A 1 76 ? 1.918 3.122 -9.796 1.00 86.44 76 MET A O 1
ATOM 588 N N . THR A 1 77 ? 1.578 4.313 -7.930 1.00 84.56 77 THR A N 1
ATOM 589 C CA . THR A 1 77 ? 2.597 5.321 -8.240 1.00 84.56 77 THR A CA 1
ATOM 590 C C . THR A 1 77 ? 3.977 4.694 -8.426 1.00 84.56 77 THR A C 1
ATOM 592 O O . THR A 1 77 ? 4.687 5.037 -9.369 1.00 84.56 77 THR A O 1
ATOM 595 N N . ARG A 1 78 ? 4.362 3.738 -7.570 1.00 84.50 78 ARG A N 1
ATOM 596 C CA . ARG A 1 78 ? 5.633 3.014 -7.724 1.00 84.50 78 ARG A CA 1
ATOM 597 C C . ARG A 1 78 ? 5.692 2.238 -9.037 1.00 84.50 78 ARG A C 1
ATOM 599 O O . ARG A 1 78 ? 6.703 2.338 -9.725 1.00 84.50 78 ARG A O 1
ATOM 606 N N . ALA A 1 79 ? 4.629 1.514 -9.386 1.00 87.88 79 ALA A N 1
ATOM 607 C CA . ALA A 1 79 ? 4.554 0.783 -10.649 1.00 87.88 79 ALA A CA 1
ATOM 608 C C . ALA A 1 79 ? 4.683 1.733 -11.850 1.00 87.88 79 ALA A C 1
ATOM 610 O O . ALA A 1 79 ? 5.540 1.521 -12.696 1.00 87.88 79 ALA A O 1
ATOM 611 N N . VAL A 1 80 ? 3.939 2.845 -11.857 1.00 86.94 80 VAL A N 1
ATOM 612 C CA . VAL A 1 80 ? 4.001 3.856 -12.927 1.00 86.94 80 VAL A CA 1
ATOM 613 C C . VAL A 1 80 ? 5.411 4.423 -13.091 1.00 86.94 80 VAL A C 1
ATOM 615 O O . VAL A 1 80 ? 5.899 4.526 -14.211 1.00 86.94 80 VAL A O 1
ATOM 618 N N . ILE A 1 81 ? 6.090 4.770 -11.995 1.00 83.25 81 ILE A N 1
ATOM 619 C CA . ILE A 1 81 ? 7.458 5.308 -12.051 1.00 83.25 81 ILE A CA 1
ATOM 620 C C . ILE A 1 81 ? 8.441 4.260 -12.593 1.00 83.25 81 ILE A C 1
ATOM 622 O O . ILE A 1 81 ? 9.309 4.586 -13.405 1.00 83.25 81 ILE A O 1
ATOM 626 N N . MET A 1 82 ? 8.318 3.006 -12.151 1.00 85.81 82 MET A N 1
ATOM 627 C CA . MET A 1 82 ? 9.169 1.916 -12.632 1.00 85.81 82 MET A CA 1
ATOM 628 C C . MET A 1 82 ? 8.949 1.643 -14.122 1.00 85.81 82 MET A C 1
ATOM 630 O O . MET A 1 82 ? 9.918 1.569 -14.877 1.00 85.81 82 MET A O 1
ATOM 634 N N . ASP A 1 83 ? 7.693 1.560 -14.549 1.00 88.19 83 ASP A N 1
ATOM 635 C CA . ASP A 1 83 ? 7.324 1.290 -15.936 1.00 88.19 83 ASP A CA 1
ATOM 636 C C . ASP A 1 83 ? 7.724 2.449 -16.852 1.00 88.19 83 ASP A C 1
ATOM 638 O O . ASP A 1 83 ? 8.250 2.220 -17.938 1.00 88.19 83 ASP A O 1
ATOM 642 N N . ALA A 1 84 ? 7.574 3.699 -16.402 1.00 83.94 84 ALA A N 1
ATOM 643 C CA . ALA A 1 84 ? 8.026 4.873 -17.146 1.00 83.94 84 ALA A CA 1
ATOM 644 C C . ALA A 1 84 ? 9.533 4.817 -17.442 1.00 83.94 84 ALA A C 1
ATOM 646 O O . ALA A 1 84 ? 9.963 5.116 -18.561 1.00 83.94 84 ALA A O 1
ATOM 647 N N . LYS A 1 85 ? 10.343 4.387 -16.465 1.00 83.44 85 LYS A N 1
ATOM 648 C CA . LYS A 1 85 ? 11.782 4.189 -16.665 1.00 83.44 85 LYS A CA 1
ATOM 649 C C . LYS A 1 85 ? 12.056 3.089 -17.694 1.00 83.44 85 LYS A C 1
ATOM 651 O O . LYS A 1 85 ? 12.820 3.317 -18.626 1.00 83.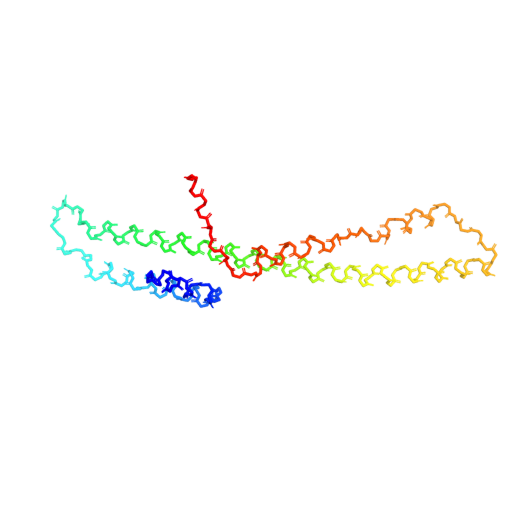44 85 LYS A O 1
ATOM 656 N N . LEU A 1 86 ? 11.401 1.933 -17.561 1.00 86.38 86 LEU A N 1
ATOM 657 C CA . LEU A 1 86 ? 11.566 0.811 -18.493 1.00 86.38 86 LEU A CA 1
ATOM 658 C C . LEU A 1 86 ? 11.170 1.181 -19.928 1.00 86.38 86 LEU A C 1
ATOM 660 O O . LEU A 1 86 ? 11.882 0.835 -20.869 1.00 86.38 86 LEU A O 1
ATOM 664 N N . LEU A 1 87 ? 10.067 1.912 -20.101 1.00 86.88 87 LEU A N 1
ATOM 665 C CA . LEU A 1 87 ? 9.626 2.398 -21.407 1.00 86.88 87 LEU A CA 1
ATOM 666 C C . LEU A 1 87 ? 10.629 3.381 -22.013 1.00 86.88 87 LEU A C 1
ATOM 668 O O . LEU A 1 87 ? 10.920 3.290 -23.202 1.00 86.88 87 LEU A O 1
ATOM 672 N N . THR A 1 88 ? 11.189 4.283 -21.204 1.00 84.25 88 THR A N 1
ATOM 673 C CA . THR A 1 88 ? 12.212 5.238 -21.661 1.00 84.25 88 THR A CA 1
ATOM 674 C C . THR A 1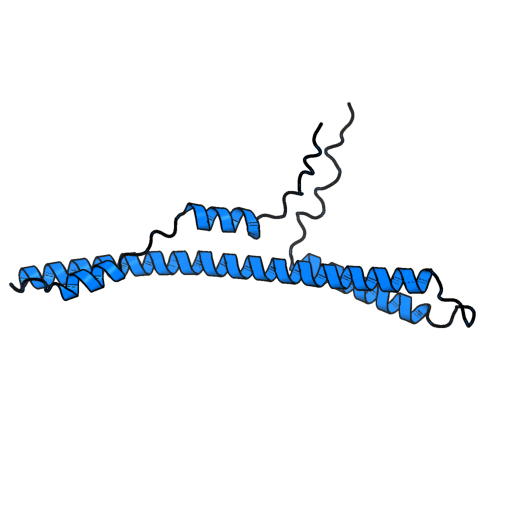 88 ? 13.468 4.511 -22.144 1.00 84.25 88 THR A C 1
ATOM 676 O O . THR A 1 88 ? 13.967 4.798 -23.234 1.00 84.25 88 THR A O 1
ATOM 679 N N . ASP A 1 89 ? 13.943 3.527 -21.376 1.00 84.88 89 ASP A N 1
ATOM 680 C CA . ASP A 1 89 ? 15.113 2.720 -21.735 1.00 84.88 89 ASP A CA 1
ATOM 681 C C . ASP A 1 89 ? 14.855 1.903 -23.016 1.00 84.88 89 ASP A C 1
ATOM 683 O O . ASP A 1 89 ? 15.688 1.881 -23.926 1.00 84.88 89 ASP A O 1
ATOM 687 N N . SER A 1 90 ? 13.678 1.276 -23.127 1.00 86.19 90 SER A N 1
ATOM 688 C CA . SER A 1 90 ? 13.275 0.517 -24.317 1.00 86.19 90 SER A CA 1
ATOM 689 C C . SER A 1 90 ? 13.174 1.408 -25.554 1.00 86.19 90 SER A C 1
ATOM 691 O O . SER A 1 90 ? 13.629 1.026 -26.631 1.00 86.19 90 SER A O 1
ATOM 693 N N . ALA A 1 91 ? 12.609 2.606 -25.415 1.00 84.38 91 ALA A N 1
ATOM 694 C CA . ALA A 1 91 ? 12.468 3.539 -26.522 1.00 84.38 91 ALA A CA 1
ATOM 695 C C . ALA A 1 91 ? 13.827 4.058 -27.015 1.00 84.38 91 ALA A C 1
ATOM 697 O O . ALA A 1 91 ? 14.047 4.194 -28.219 1.00 84.38 91 ALA A O 1
ATOM 698 N N . ALA A 1 92 ? 14.779 4.285 -26.103 1.00 83.44 92 ALA A N 1
ATOM 699 C CA . ALA A 1 92 ? 16.147 4.637 -26.473 1.00 83.44 92 ALA A CA 1
ATOM 700 C C . ALA A 1 92 ? 16.831 3.510 -27.270 1.00 83.44 92 ALA A C 1
ATOM 702 O O . ALA A 1 92 ? 17.465 3.772 -28.295 1.00 83.44 92 ALA A O 1
ATOM 703 N N . GLN A 1 93 ? 16.670 2.253 -26.842 1.00 87.00 93 GLN A N 1
ATOM 704 C CA . GLN A 1 93 ? 17.193 1.088 -27.567 1.00 87.00 93 GLN A CA 1
ATOM 705 C C . GLN A 1 93 ? 16.552 0.937 -28.949 1.00 87.00 93 GLN A C 1
ATOM 707 O O . GLN A 1 93 ? 17.248 0.674 -29.933 1.00 87.00 93 GLN A O 1
ATOM 712 N N . GLU A 1 94 ? 15.241 1.144 -29.046 1.00 85.88 94 GLU A N 1
ATOM 713 C CA . GLU A 1 94 ? 14.529 1.081 -30.316 1.00 85.88 94 GLU A CA 1
ATOM 714 C C . GLU A 1 94 ? 14.985 2.176 -31.286 1.00 85.88 94 GLU A C 1
ATOM 716 O O . GLU A 1 94 ? 15.193 1.893 -32.467 1.00 85.88 94 GLU A O 1
ATOM 721 N N . GLN A 1 95 ? 15.233 3.394 -30.796 1.00 84.06 95 GLN A 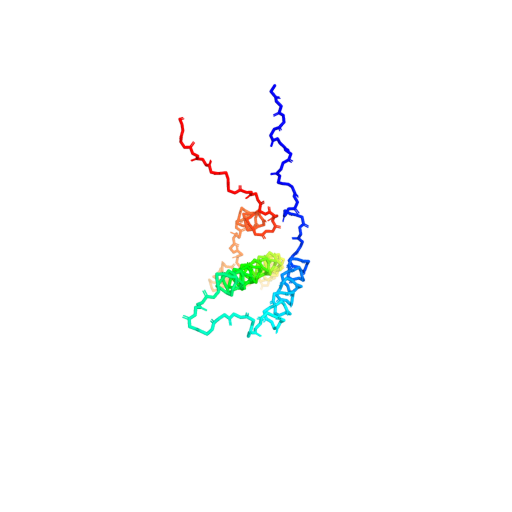N 1
ATOM 722 C CA . GLN A 1 95 ? 15.767 4.481 -31.615 1.00 84.06 95 GLN A CA 1
ATOM 723 C C . GLN A 1 95 ? 17.164 4.159 -32.166 1.00 84.06 95 GLN A C 1
ATOM 725 O O . GLN A 1 95 ? 17.465 4.483 -33.318 1.00 84.06 95 GLN A O 1
ATOM 730 N N . ILE A 1 96 ? 18.018 3.504 -31.374 1.00 85.19 96 ILE A N 1
ATOM 731 C CA . ILE A 1 96 ? 19.333 3.038 -31.838 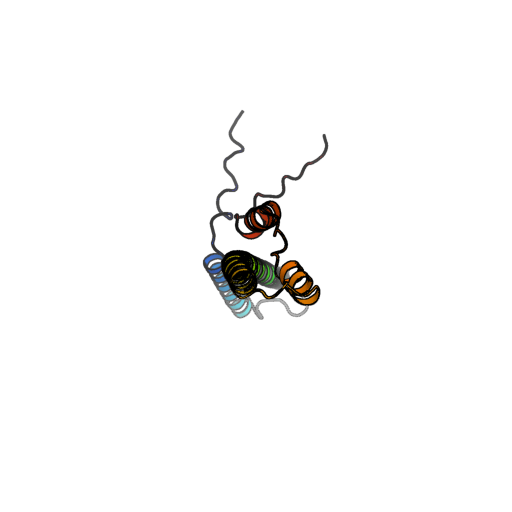1.00 85.19 96 ILE A CA 1
ATOM 732 C C . ILE A 1 96 ? 19.148 1.985 -32.939 1.00 85.19 96 ILE A C 1
ATOM 734 O O . ILE A 1 96 ? 19.660 2.158 -34.044 1.00 85.19 96 ILE A O 1
ATOM 738 N N . ALA A 1 97 ? 18.334 0.955 -32.697 1.00 85.81 97 ALA A N 1
ATOM 739 C CA . ALA A 1 97 ? 18.071 -0.101 -33.677 1.00 85.81 97 ALA A CA 1
ATOM 740 C C . ALA A 1 97 ? 17.413 0.427 -34.968 1.00 85.81 97 ALA A C 1
ATOM 742 O O . ALA A 1 97 ? 17.652 -0.074 -36.069 1.00 85.81 97 ALA A O 1
ATOM 743 N N . ALA A 1 98 ? 16.564 1.445 -34.855 1.00 83.38 98 ALA A N 1
ATOM 744 C CA . ALA A 1 98 ? 15.985 2.172 -35.975 1.00 83.38 98 ALA A CA 1
ATOM 745 C C . ALA A 1 98 ? 17.046 2.877 -36.826 1.00 83.38 98 ALA A C 1
ATOM 747 O O . ALA A 1 98 ? 17.058 2.722 -38.050 1.00 83.38 98 ALA A O 1
ATOM 748 N N . ASN A 1 99 ? 17.941 3.624 -36.179 1.00 81.38 99 ASN A N 1
ATOM 749 C CA . ASN A 1 99 ? 19.026 4.331 -36.850 1.00 81.38 99 ASN A CA 1
ATOM 750 C C . ASN A 1 99 ? 19.981 3.353 -37.546 1.00 81.38 99 ASN A C 1
ATOM 752 O O . ASN A 1 99 ? 20.347 3.580 -38.701 1.00 81.38 99 ASN A O 1
ATOM 756 N N . ASP A 1 100 ? 20.315 2.241 -36.890 1.00 87.44 100 ASP A N 1
ATOM 757 C CA . ASP A 1 100 ? 21.164 1.187 -37.451 1.00 87.44 100 ASP A CA 1
ATOM 758 C C . ASP A 1 100 ? 20.529 0.564 -38.699 1.00 87.44 100 ASP A C 1
ATOM 760 O O . ASP A 1 100 ? 21.180 0.435 -39.741 1.00 87.44 100 ASP A O 1
ATOM 764 N N . ARG A 1 101 ? 19.225 0.252 -38.644 1.00 83.56 101 ARG A N 1
ATOM 765 C CA . ARG A 1 101 ? 18.469 -0.237 -39.810 1.00 83.56 101 ARG A CA 1
ATOM 766 C C . ARG A 1 101 ? 18.471 0.776 -40.952 1.00 83.56 101 ARG A C 1
ATOM 768 O O . ARG A 1 101 ? 18.744 0.397 -42.091 1.00 83.56 101 ARG A O 1
ATOM 775 N N . ALA A 1 102 ? 18.212 2.051 -40.667 1.00 81.88 102 ALA A N 1
ATOM 776 C CA . ALA A 1 102 ? 18.225 3.104 -41.680 1.00 81.88 102 ALA A CA 1
ATOM 777 C C . ALA A 1 102 ? 19.617 3.268 -42.319 1.00 81.88 102 ALA A C 1
ATOM 779 O O . ALA A 1 102 ? 19.729 3.444 -43.534 1.00 81.88 102 ALA A O 1
ATOM 780 N N . MET A 1 103 ? 20.690 3.170 -41.529 1.00 82.31 103 MET A N 1
ATOM 781 C CA . MET A 1 103 ? 22.064 3.221 -42.032 1.00 82.31 103 MET A CA 1
ATOM 782 C C . MET A 1 103 ? 22.382 2.019 -42.932 1.00 82.31 103 MET A C 1
ATOM 784 O O . MET A 1 103 ? 22.900 2.208 -44.034 1.00 82.31 103 MET A O 1
ATOM 788 N N . ALA A 1 104 ? 22.023 0.802 -42.511 1.00 86.12 104 ALA A N 1
ATOM 789 C CA . ALA A 1 104 ? 22.231 -0.414 -43.296 1.00 86.12 104 ALA A CA 1
ATOM 790 C C . ALA A 1 104 ? 21.469 -0.382 -44.632 1.00 86.12 104 ALA A C 1
ATOM 792 O O . ALA A 1 104 ? 22.028 -0.732 -45.672 1.00 86.12 104 ALA A O 1
ATOM 793 N N . GLN A 1 105 ? 20.220 0.099 -44.635 1.00 83.56 105 GLN A N 1
ATOM 794 C CA . GLN A 1 105 ? 19.424 0.252 -45.859 1.00 83.56 105 GLN A CA 1
ATOM 795 C C . GLN A 1 105 ? 20.066 1.237 -46.845 1.00 83.56 105 GLN A C 1
ATOM 797 O O . GLN A 1 105 ? 20.197 0.915 -48.028 1.00 83.56 105 GLN A O 1
ATOM 802 N N . ARG A 1 106 ? 20.547 2.391 -46.354 1.00 80.56 106 ARG A N 1
ATOM 803 C CA . ARG A 1 106 ? 21.270 3.382 -47.172 1.00 80.56 106 ARG A CA 1
ATOM 804 C C . ARG A 1 106 ? 22.547 2.805 -47.778 1.00 80.56 106 ARG A C 1
ATOM 806 O O . ARG A 1 106 ? 22.836 3.076 -48.939 1.00 80.56 106 ARG A O 1
ATOM 813 N N . LEU A 1 107 ? 23.294 2.010 -47.011 1.00 82.75 107 LEU A N 1
ATOM 814 C CA . LEU A 1 107 ? 24.522 1.367 -47.484 1.00 82.75 107 LEU A CA 1
ATOM 815 C C . LEU A 1 107 ? 24.235 0.261 -48.515 1.00 82.75 107 LEU A C 1
ATOM 817 O O . LEU A 1 107 ? 25.018 0.062 -49.438 1.00 82.75 107 LEU A O 1
ATOM 821 N N . SER A 1 108 ? 23.090 -0.413 -48.392 1.00 83.12 108 SER A N 1
ATOM 822 C CA . SER A 1 108 ? 22.615 -1.438 -49.330 1.00 83.12 108 SER A CA 1
ATOM 823 C C . SER A 1 108 ? 21.962 -0.869 -50.602 1.00 83.12 108 SER A C 1
ATOM 825 O O . SER A 1 108 ? 21.538 -1.646 -51.456 1.00 83.12 108 SER A O 1
ATOM 827 N N . GLY A 1 109 ? 21.844 0.457 -50.740 1.00 76.19 109 GLY A N 1
ATOM 828 C CA . GLY A 1 109 ? 21.211 1.105 -51.896 1.00 76.19 109 GLY A CA 1
ATOM 829 C C . GLY A 1 109 ? 19.676 1.072 -51.903 1.00 76.19 109 GLY A C 1
ATOM 830 O O . GLY A 1 109 ? 19.071 1.492 -52.888 1.00 76.19 109 GLY A O 1
ATOM 831 N N . ASN A 1 110 ? 19.035 0.621 -50.819 1.00 68.06 110 ASN A N 1
ATOM 832 C CA . ASN A 1 110 ? 17.578 0.633 -50.688 1.00 68.06 110 ASN A CA 1
ATOM 833 C C . ASN A 1 110 ? 17.107 1.979 -50.115 1.00 68.06 110 ASN A C 1
ATOM 835 O O . ASN A 1 110 ? 17.560 2.411 -49.055 1.00 68.06 110 ASN A O 1
ATOM 839 N N . THR A 1 111 ? 16.169 2.641 -50.794 1.00 63.03 111 THR A N 1
ATOM 840 C CA . THR A 1 111 ? 15.498 3.842 -50.275 1.00 63.03 111 THR A CA 1
ATOM 841 C C . THR A 1 111 ? 14.402 3.441 -49.289 1.00 63.03 111 THR A C 1
ATOM 843 O O . THR A 1 111 ? 13.526 2.649 -49.639 1.00 63.03 111 THR A O 1
ATOM 846 N N . THR A 1 112 ? 14.444 3.994 -48.077 1.00 60.94 112 THR A N 1
ATOM 847 C CA . THR A 1 112 ? 13.447 3.812 -47.009 1.00 60.94 112 THR A CA 1
ATOM 848 C C . THR A 1 112 ? 12.022 4.061 -47.519 1.00 60.94 112 THR A C 1
ATOM 850 O O . THR A 1 112 ? 11.744 5.096 -48.126 1.00 60.94 112 THR A O 1
ATOM 853 N N . SER A 1 113 ? 11.108 3.116 -47.278 1.00 62.88 113 SER A N 1
ATOM 854 C CA . SER A 1 113 ? 9.695 3.239 -47.663 1.00 62.88 113 SER A CA 1
ATOM 855 C C . SER A 1 113 ? 8.932 4.122 -46.668 1.00 62.88 113 SER A C 1
ATOM 857 O O . SER A 1 113 ? 9.234 4.119 -45.478 1.00 62.88 113 SER A O 1
ATOM 859 N N . LEU A 1 114 ? 7.887 4.829 -47.115 1.00 58.28 114 LEU A N 1
ATOM 860 C CA . LEU A 1 114 ? 7.035 5.681 -46.260 1.00 58.28 114 LEU A CA 1
ATOM 861 C C . LEU A 1 114 ? 6.412 4.928 -45.062 1.00 58.28 114 LEU A C 1
ATOM 863 O O . LEU A 1 114 ? 6.130 5.527 -44.025 1.00 58.28 114 LEU A O 1
ATOM 867 N N . ARG A 1 115 ? 6.245 3.604 -45.167 1.00 57.78 115 ARG A N 1
ATOM 868 C CA . ARG A 1 115 ? 5.766 2.758 -44.058 1.00 57.78 115 ARG A CA 1
ATOM 869 C C . ARG A 1 115 ? 6.787 2.612 -42.931 1.00 57.78 115 ARG A C 1
ATOM 871 O O . ARG A 1 115 ? 6.400 2.567 -41.768 1.00 57.78 115 ARG A O 1
ATOM 878 N N . ASP A 1 116 ? 8.075 2.605 -43.262 1.00 60.59 116 ASP A N 1
ATOM 879 C CA . ASP A 1 116 ? 9.141 2.520 -42.263 1.00 60.59 116 ASP A CA 1
ATOM 880 C C . ASP A 1 116 ? 9.201 3.818 -41.443 1.00 60.59 116 ASP A C 1
ATOM 882 O O . ASP A 1 116 ? 9.439 3.785 -40.241 1.00 60.59 116 ASP A O 1
ATOM 886 N N . THR A 1 117 ? 8.886 4.965 -42.057 1.00 58.47 117 THR A N 1
ATOM 887 C CA . THR A 1 117 ? 8.844 6.261 -41.359 1.00 58.47 117 THR A CA 1
ATOM 888 C C . THR A 1 117 ? 7.654 6.424 -40.407 1.00 58.47 117 THR A C 1
ATOM 890 O O . THR A 1 117 ? 7.785 7.109 -39.395 1.00 58.47 117 THR A O 1
ATOM 893 N N . GLU A 1 118 ? 6.510 5.786 -40.676 1.00 59.66 118 GLU A N 1
ATOM 894 C CA . GLU A 1 118 ? 5.353 5.819 -39.766 1.00 59.66 118 GLU A CA 1
ATOM 895 C C . GLU A 1 118 ? 5.557 4.937 -38.531 1.00 59.66 118 GLU A C 1
ATOM 897 O O . GLU A 1 118 ? 5.245 5.369 -37.423 1.00 59.66 118 GLU A O 1
ATOM 902 N N . ILE A 1 119 ? 6.148 3.747 -38.689 1.00 58.78 119 ILE A N 1
ATOM 903 C CA . ILE A 1 119 ? 6.459 2.854 -37.560 1.00 58.78 119 ILE A CA 1
ATOM 904 C C . ILE A 1 119 ? 7.458 3.527 -36.606 1.00 58.78 119 ILE A C 1
ATOM 906 O O . ILE A 1 119 ? 7.256 3.523 -35.395 1.00 58.78 119 ILE A O 1
ATOM 910 N N . LEU A 1 120 ? 8.478 4.201 -37.147 1.00 58.81 120 LEU A N 1
ATOM 911 C CA . LEU A 1 120 ? 9.448 4.966 -36.354 1.00 58.81 120 LEU A CA 1
ATOM 912 C C . LEU A 1 120 ? 8.821 6.140 -35.591 1.00 58.81 120 LEU A C 1
ATOM 914 O O . LEU A 1 120 ? 9.263 6.470 -34.495 1.00 58.81 120 LEU A O 1
ATOM 918 N N . ARG A 1 121 ? 7.781 6.766 -36.153 1.00 58.56 121 ARG A N 1
ATOM 919 C CA . ARG A 1 121 ? 7.050 7.861 -35.503 1.00 58.56 121 ARG A CA 1
ATOM 920 C C . ARG A 1 121 ? 6.135 7.369 -34.381 1.00 58.56 121 ARG A C 1
ATOM 922 O O . ARG A 1 121 ? 5.948 8.096 -33.413 1.00 58.56 121 ARG A O 1
ATOM 929 N N . ILE A 1 122 ? 5.570 6.169 -34.510 1.00 58.88 122 ILE A N 1
ATOM 930 C CA . ILE A 1 122 ? 4.739 5.536 -33.473 1.00 58.88 122 ILE A CA 1
ATOM 931 C C . ILE A 1 122 ? 5.605 5.053 -32.300 1.00 58.88 122 ILE A C 1
ATOM 933 O O . ILE A 1 122 ? 5.180 5.159 -31.154 1.00 58.88 122 ILE A O 1
ATOM 937 N N . CYS A 1 123 ? 6.825 4.581 -32.575 1.00 46.78 123 CYS A N 1
ATOM 938 C CA . CYS A 1 123 ? 7.788 4.164 -31.551 1.00 46.78 123 CYS A CA 1
ATOM 939 C C . CYS A 1 123 ? 8.592 5.314 -30.924 1.00 46.78 123 CYS A C 1
ATOM 941 O O . CYS A 1 123 ? 9.386 5.080 -30.013 1.00 46.78 123 CYS A O 1
ATOM 943 N N . ALA A 1 124 ? 8.396 6.559 -31.372 1.00 53.19 124 ALA A N 1
ATOM 944 C CA . ALA A 1 124 ? 8.937 7.710 -30.664 1.00 53.19 124 ALA A CA 1
ATOM 945 C C . ALA A 1 124 ? 8.225 7.806 -29.303 1.00 53.19 124 ALA A C 1
ATOM 947 O O . ALA A 1 124 ? 6.996 7.935 -29.277 1.00 53.19 124 ALA A O 1
ATOM 948 N N . PRO A 1 125 ? 8.953 7.721 -28.175 1.00 53.81 125 PRO A N 1
ATOM 949 C CA . PRO A 1 125 ? 8.317 7.685 -26.872 1.00 53.81 125 PRO A CA 1
ATOM 950 C C . PRO A 1 125 ? 7.515 8.976 -26.687 1.00 53.81 125 PRO A C 1
ATOM 952 O O . PRO A 1 125 ? 8.057 10.062 -26.932 1.00 53.81 125 PRO A O 1
ATOM 955 N N . PRO A 1 126 ? 6.240 8.909 -26.258 1.00 58.16 126 PRO A N 1
ATOM 956 C CA . PRO A 1 126 ? 5.595 10.103 -25.750 1.00 58.16 126 PRO A CA 1
ATOM 957 C C . PRO A 1 126 ? 6.478 10.611 -24.612 1.00 58.16 126 PRO A C 1
ATOM 959 O O . PRO A 1 126 ? 6.860 9.838 -23.733 1.00 58.16 126 PRO A O 1
ATOM 962 N N . VAL A 1 127 ? 6.848 11.892 -24.655 1.00 56.34 127 VAL A N 1
ATOM 963 C CA . VAL A 1 127 ? 7.542 12.537 -23.543 1.00 56.34 127 VAL A CA 1
ATOM 964 C C . VAL A 1 127 ? 6.583 12.462 -22.361 1.00 56.34 127 VAL A C 1
ATOM 966 O O . VAL A 1 127 ? 5.665 13.273 -22.246 1.00 56.34 127 VAL A O 1
ATOM 969 N N . LEU A 1 128 ? 6.735 11.435 -21.523 1.00 55.28 128 LEU A N 1
ATOM 970 C CA . LEU A 1 128 ? 6.129 11.409 -20.206 1.00 55.28 128 LEU A CA 1
ATOM 971 C C . LEU A 1 128 ? 6.759 12.590 -19.486 1.00 55.28 128 LEU A C 1
ATOM 973 O O . LEU A 1 128 ? 7.939 12.561 -19.144 1.00 55.28 128 LEU A O 1
ATOM 977 N N . GLU A 1 129 ? 5.996 13.677 -19.399 1.00 60.34 129 GLU A N 1
ATOM 978 C CA . GLU A 1 129 ? 6.473 14.934 -18.853 1.00 60.34 129 GLU A CA 1
ATOM 979 C C . GLU A 1 129 ? 7.044 14.646 -17.459 1.00 60.34 129 GLU A C 1
ATOM 981 O O . GLU A 1 129 ? 6.340 14.144 -16.583 1.00 60.34 129 GLU A O 1
ATOM 986 N N . GLU A 1 130 ? 8.329 14.930 -17.253 1.00 60.28 130 GLU A N 1
ATOM 987 C CA . GLU A 1 130 ? 9.047 14.700 -15.990 1.00 60.28 130 GLU A CA 1
ATOM 988 C C . GLU A 1 130 ? 8.306 15.327 -14.787 1.00 60.28 130 GLU A C 1
ATOM 990 O O . GLU A 1 130 ? 8.352 14.830 -13.659 1.00 60.28 130 GLU A O 1
ATOM 995 N N . SER A 1 131 ? 7.506 16.361 -15.067 1.00 64.81 131 SER A N 1
ATOM 996 C CA . SER A 1 131 ? 6.603 17.034 -14.136 1.00 64.81 131 SER A CA 1
ATOM 997 C C . SER A 1 131 ? 5.465 16.145 -13.593 1.00 64.81 131 SER A C 1
ATOM 999 O O . SER A 1 131 ? 4.997 16.381 -12.479 1.00 64.81 131 SER A O 1
ATOM 1001 N N . LEU A 1 132 ? 4.983 15.146 -14.344 1.00 65.94 132 LEU A N 1
ATOM 1002 C CA . LEU A 1 132 ? 3.891 14.251 -13.938 1.00 65.94 132 LEU A CA 1
ATOM 1003 C C . LEU A 1 132 ? 4.399 13.215 -12.931 1.00 65.94 132 LEU A C 1
ATOM 1005 O O . LEU A 1 132 ? 3.775 12.989 -11.895 1.00 65.94 132 LEU A O 1
ATOM 1009 N N . SER A 1 133 ? 5.572 12.646 -13.206 1.00 65.00 133 SER A N 1
ATOM 1010 C CA . SER A 1 133 ? 6.261 11.702 -12.321 1.00 65.00 133 SER A CA 1
ATOM 1011 C C . SER A 1 133 ? 6.637 12.365 -10.995 1.00 65.00 133 SER A C 1
ATOM 1013 O O . SER A 1 133 ? 6.411 11.796 -9.926 1.00 65.00 133 SER A O 1
ATOM 1015 N N . ALA A 1 134 ? 7.138 13.603 -11.055 1.00 67.88 134 ALA A N 1
ATOM 1016 C CA . ALA A 1 134 ? 7.438 14.400 -9.870 1.00 67.88 134 ALA A CA 1
ATOM 1017 C C . ALA A 1 134 ? 6.173 14.736 -9.059 1.00 67.88 134 ALA A C 1
ATOM 1019 O O . ALA A 1 134 ? 6.188 14.610 -7.836 1.00 67.88 134 ALA A O 1
ATOM 1020 N N . ARG A 1 135 ? 5.062 15.096 -9.722 1.00 67.94 135 ARG A N 1
ATOM 1021 C CA . ARG A 1 135 ? 3.769 15.355 -9.059 1.00 67.94 135 ARG A CA 1
ATOM 1022 C C . ARG A 1 135 ? 3.199 14.111 -8.377 1.00 67.94 135 ARG A C 1
ATOM 1024 O O . ARG A 1 135 ? 2.785 14.193 -7.225 1.00 67.94 135 ARG A O 1
ATOM 1031 N N . LEU A 1 136 ? 3.230 12.954 -9.040 1.00 69.81 136 LEU A N 1
ATOM 1032 C CA . LEU A 1 136 ? 2.788 11.684 -8.451 1.00 69.81 136 LEU A CA 1
ATOM 1033 C C . LEU A 1 136 ? 3.623 11.300 -7.224 1.00 69.81 136 LEU A C 1
ATOM 1035 O O . LEU A 1 136 ? 3.078 10.847 -6.215 1.00 69.81 136 LEU A O 1
ATOM 1039 N N . PHE A 1 137 ? 4.938 11.517 -7.288 1.00 64.69 137 PHE A N 1
ATOM 1040 C CA . PHE A 1 137 ? 5.828 11.295 -6.155 1.00 64.69 137 PHE A CA 1
ATOM 1041 C C . PHE A 1 137 ? 5.503 12.238 -4.985 1.00 64.69 137 PHE A C 1
ATOM 1043 O O . PHE A 1 137 ? 5.385 11.795 -3.843 1.00 64.69 137 PHE A O 1
ATOM 1050 N N . ASP A 1 138 ? 5.299 13.527 -5.257 1.00 67.88 138 ASP A N 1
ATOM 1051 C CA . ASP A 1 138 ? 5.012 14.522 -4.219 1.00 67.88 138 ASP A CA 1
ATOM 1052 C C . ASP A 1 138 ? 3.657 14.285 -3.536 1.00 67.88 138 ASP A C 1
ATOM 1054 O O . ASP A 1 138 ? 3.558 14.396 -2.317 1.00 67.88 138 ASP A O 1
ATOM 1058 N N . GLN A 1 139 ? 2.634 13.894 -4.302 1.00 68.94 139 GLN A N 1
ATOM 1059 C CA . GLN A 1 139 ? 1.264 13.759 -3.803 1.00 68.94 139 GLN A CA 1
ATOM 1060 C C . GLN A 1 139 ? 0.979 12.423 -3.102 1.00 68.94 139 GLN A C 1
ATOM 1062 O O . GLN A 1 139 ? 0.175 12.386 -2.173 1.00 68.94 139 GLN A O 1
ATOM 1067 N N . TYR A 1 140 ? 1.624 11.328 -3.522 1.00 64.75 140 TYR A N 1
ATOM 1068 C CA . TYR A 1 140 ? 1.300 9.985 -3.016 1.00 64.75 140 TYR A CA 1
ATOM 1069 C C . TYR A 1 140 ? 2.454 9.282 -2.293 1.00 64.75 140 TYR A C 1
ATOM 1071 O O . TYR A 1 140 ? 2.207 8.336 -1.542 1.00 64.75 140 TYR A O 1
ATOM 1079 N N . VAL A 1 141 ? 3.707 9.712 -2.484 1.00 63.09 141 VAL A N 1
ATOM 1080 C CA . VAL A 1 141 ? 4.879 9.077 -1.848 1.00 63.09 141 VAL A CA 1
ATOM 1081 C C . VAL A 1 141 ? 5.351 9.846 -0.613 1.00 63.09 141 VAL A C 1
ATOM 1083 O O . VAL A 1 141 ? 5.822 9.213 0.333 1.00 63.09 141 VAL A O 1
ATOM 1086 N N . LYS A 1 142 ? 5.179 11.174 -0.552 1.00 56.91 142 LYS A N 1
ATOM 1087 C CA . LYS A 1 142 ? 5.445 11.924 0.685 1.00 56.91 142 LYS A CA 1
ATOM 1088 C C . LYS A 1 142 ? 4.360 11.664 1.741 1.00 56.91 142 LYS A C 1
ATOM 1090 O O . LYS A 1 142 ? 3.193 11.482 1.392 1.00 56.91 142 LYS A O 1
ATOM 1095 N N . PRO A 1 143 ? 4.716 11.623 3.037 1.00 53.66 143 PRO A N 1
ATOM 1096 C CA . PRO A 1 143 ? 3.721 11.636 4.101 1.00 53.66 143 PRO A CA 1
ATOM 1097 C C . PRO A 1 143 ? 2.919 12.942 4.041 1.00 53.66 143 PRO A C 1
ATOM 1099 O O . PRO A 1 143 ? 3.469 13.987 3.688 1.00 53.66 143 PRO A O 1
ATOM 1102 N N . LEU A 1 144 ? 1.620 12.850 4.345 1.00 46.72 144 LEU A N 1
ATOM 1103 C CA . LEU A 1 144 ? 0.668 13.963 4.308 1.00 46.72 144 LEU A CA 1
ATOM 1104 C C . LEU A 1 144 ? 1.268 15.213 4.957 1.00 46.72 144 LEU A C 1
ATOM 1106 O O . LEU A 1 144 ? 1.514 15.228 6.163 1.00 46.72 144 LEU A O 1
ATOM 1110 N N . ARG A 1 145 ? 1.455 16.274 4.165 1.00 46.50 145 ARG A N 1
ATOM 1111 C CA . ARG A 1 145 ? 1.332 17.615 4.733 1.00 46.50 145 ARG A CA 1
ATOM 1112 C C . ARG A 1 145 ? -0.134 17.780 5.087 1.00 46.50 145 ARG A C 1
ATOM 1114 O O . ARG A 1 145 ? -0.997 17.493 4.258 1.00 46.50 145 ARG A O 1
ATOM 1121 N N . GLU A 1 146 ? -0.378 18.138 6.338 1.00 45.28 146 GLU A N 1
ATOM 1122 C CA . GLU A 1 146 ? -1.707 18.457 6.834 1.00 45.28 146 GLU A CA 1
ATOM 1123 C C . GLU A 1 146 ? -2.361 19.486 5.909 1.00 45.28 146 GLU A C 1
ATOM 1125 O O . GLU A 1 146 ? -1.686 20.354 5.353 1.00 45.28 146 GLU A O 1
ATOM 1130 N N . PHE A 1 147 ? -3.667 19.328 5.703 1.00 40.69 147 PHE A N 1
ATOM 1131 C CA . PHE A 1 147 ? -4.490 20.339 5.064 1.00 40.69 147 PHE A CA 1
ATOM 1132 C C . PHE A 1 147 ? -4.373 21.604 5.912 1.00 40.69 147 PHE A C 1
ATOM 1134 O O . PHE A 1 147 ? -4.893 21.642 7.026 1.00 40.69 147 PHE A O 1
ATOM 1141 N N . ASP A 1 148 ? -3.661 22.609 5.409 1.00 39.44 148 ASP A N 1
ATOM 1142 C CA . ASP A 1 148 ? -3.782 23.954 5.946 1.00 39.44 148 ASP A CA 1
ATOM 1143 C C . ASP A 1 148 ? -5.239 24.370 5.689 1.00 39.44 148 ASP A C 1
ATOM 1145 O O . ASP A 1 148 ? -5.642 24.606 4.548 1.00 39.44 148 ASP A O 1
ATOM 1149 N N . GLU A 1 149 ? -6.064 24.368 6.741 1.00 44.41 149 GLU A N 1
ATOM 1150 C CA . GLU A 1 149 ? -7.332 25.091 6.736 1.00 44.41 149 GLU A CA 1
ATOM 1151 C C . GLU A 1 149 ? -6.993 26.571 6.558 1.00 44.41 149 GLU A C 1
ATOM 1153 O O . GLU A 1 149 ? -6.682 27.292 7.506 1.00 44.41 149 GLU A O 1
ATOM 1158 N N . GLU A 1 150 ?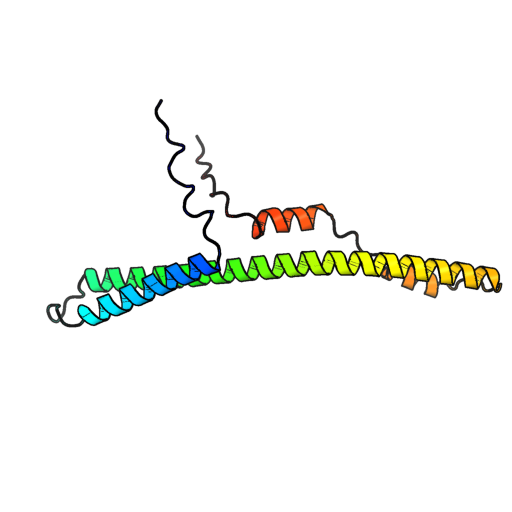 -7.008 27.014 5.306 1.00 45.88 150 GLU A N 1
ATOM 1159 C CA . GLU A 1 150 ? -7.012 28.419 4.938 1.00 45.88 150 GLU A CA 1
ATOM 1160 C C . GLU A 1 150 ? -8.395 28.975 5.304 1.00 45.88 150 GLU A C 1
ATOM 1162 O O . GLU A 1 150 ? -9.312 29.069 4.492 1.00 45.88 150 GLU A O 1
ATOM 1167 N N . SER A 1 151 ? -8.583 29.246 6.596 1.00 52.09 151 SER A N 1
ATOM 1168 C CA . SER A 1 151 ? -9.677 30.070 7.084 1.00 52.09 151 SER A CA 1
ATOM 1169 C C . SER A 1 151 ? -9.378 31.513 6.690 1.00 52.09 151 SER A C 1
ATOM 1171 O O . SER A 1 151 ? -8.469 32.128 7.257 1.00 52.09 151 SER A O 1
ATOM 1173 N N . ASP A 1 152 ? -10.136 32.013 5.713 1.00 53.59 152 ASP A N 1
ATOM 1174 C CA . ASP A 1 152 ? -10.231 33.428 5.357 1.00 53.59 152 ASP A CA 1
ATOM 1175 C C . ASP A 1 152 ? -10.252 34.308 6.615 1.00 53.59 152 ASP A C 1
ATOM 1177 O O . ASP A 1 152 ? -11.063 34.098 7.525 1.00 53.59 152 ASP A O 1
ATOM 1181 N N . ASN A 1 153 ? -9.382 35.317 6.633 1.00 39.62 153 ASN A N 1
ATOM 1182 C CA . ASN A 1 153 ? -9.457 36.445 7.553 1.00 39.62 153 ASN A CA 1
ATOM 1183 C C . ASN A 1 153 ? -9.054 37.730 6.828 1.00 39.62 153 ASN A C 1
ATOM 1185 O O . ASN A 1 153 ? -7.947 37.746 6.240 1.00 39.62 153 ASN A O 1
#

Sequence (153 aa):
MTNVKMRNQGFAEIDDASAALILQMQKDDVDELMARTKGKGRAGEVDDNDLAMTMFREGLENMSLIIADRRMGRSMTRAVIMDAKLLTDSAAQEQIAANDRAMAQRLSGNTTSLRDTEILRICAPPVLEESLSARLFDQYVKPLREFDEESDN

Foldseek 3Di:
DDDPPPPDPPPLPQDLVNQLVVLVVVLVVLVVVLVVCPPVDDPPDDPVVNVVSVVVNVVSVVVNVVSVVLVVLLVVLVVVLVVVVVLVVVLVVVVVVLVVVCVVCVVVVHDDDPVSVVVNVVSNDDPPPVVVNVVSCVPRVRRDDDPPPPDDD

Organism: NCBI:txid258253

Secondary structure (DSSP, 8-state):
----SSS--SSSS--HHHHHHHHHHHHHHHHHHHHHHTT-SPTT---HHHHHHHHHHHHHHHHHHHHHHHHHHHHHHHHHHHHHHHHHHHHHHHHHHHHHHHHHHHHTTPPPPHHHHHHHHHSSPP---HHHHHHHHHHHTS-----------

Radius of gyration: 28.76 Å; chains: 1; bounding box: 59×46×84 Å